Protein AF-A0A6M0BEM2-F1 (afdb_monomer)

Foldseek 3Di:
DDDDDDDPQPFDFDPDPDDDDPDDGDGDRDDPPDQDKDKDWDADVVPRDIDIDIDSDDDPVVVVVVVVVVCVVVVDDPVDDDDDDD

pLDDT: mean 71.78, std 17.03, range [31.23, 91.19]

Radius of gyration: 23.52 Å; Cα contacts (8 Å, |Δi|>4): 59; chains: 1; bounding box: 51×27×61 Å

Secondary structure (DSSP, 8-state):
----------EEE----SS--TT---EEE----PPP-EEEEEE-TTT--EEEEEES--SHHHHHHHHHHHHHHHT-BTTB------

Sequence (86 aa):
MQRGLGGFPTRYCIKTRYGRALGERPIAIVQHRYQWLYVYGFVQPKTGKTLWYLIPRVNTEWLNLVYKSFAKDVGISPKKSVVSRR

Structure (mmCIF, N/CA/C/O backbone):
data_AF-A0A6M0BEM2-F1
#
_entry.id   AF-A0A6M0BEM2-F1
#
loop_
_atom_site.group_PDB
_atom_site.id
_atom_site.type_symbol
_atom_site.label_atom_id
_atom_site.label_alt_id
_atom_site.label_comp_id
_atom_site.label_asym_id
_atom_site.label_entity_id
_atom_site.label_seq_id
_atom_site.pdbx_PDB_ins_code
_atom_site.Cartn_x
_atom_site.Cartn_y
_atom_site.Cartn_z
_atom_site.occupancy
_atom_site.B_iso_or_equiv
_atom_site.auth_seq_id
_atom_site.auth_comp_id
_atom_site.auth_asym_id
_atom_site.auth_atom_id
_atom_site.pdbx_PDB_model_num
ATOM 1 N N . MET A 1 1 ? 32.670 8.162 -7.537 1.00 32.47 1 MET A N 1
ATOM 2 C CA . MET A 1 1 ? 34.017 7.558 -7.599 1.00 32.47 1 MET A CA 1
ATOM 3 C C . MET A 1 1 ? 33.940 6.167 -6.994 1.00 32.47 1 MET A C 1
ATOM 5 O O . MET A 1 1 ? 33.498 6.071 -5.861 1.00 32.47 1 MET A O 1
ATOM 9 N N . GLN A 1 2 ? 34.364 5.155 -7.766 1.00 34.69 2 GLN A N 1
ATOM 10 C CA . GLN A 1 2 ? 34.556 3.741 -7.392 1.00 34.69 2 GLN A CA 1
ATOM 11 C C . GLN A 1 2 ? 33.269 2.946 -7.060 1.00 34.69 2 GLN A C 1
ATOM 13 O O . GLN A 1 2 ? 32.419 3.414 -6.326 1.00 34.69 2 GLN A O 1
ATOM 18 N N . ARG A 1 3 ? 33.033 1.728 -7.554 1.00 31.23 3 ARG A N 1
ATOM 19 C CA . ARG A 1 3 ? 33.889 0.748 -8.238 1.00 31.23 3 ARG A CA 1
ATOM 20 C C . ARG A 1 3 ? 32.986 -0.262 -8.959 1.00 31.23 3 ARG A C 1
ATOM 22 O O . ARG A 1 3 ? 31.861 -0.500 -8.532 1.00 31.23 3 ARG A O 1
ATOM 29 N N . GLY A 1 4 ? 33.485 -0.797 -10.068 1.00 40.81 4 GLY A N 1
ATOM 30 C CA . GLY A 1 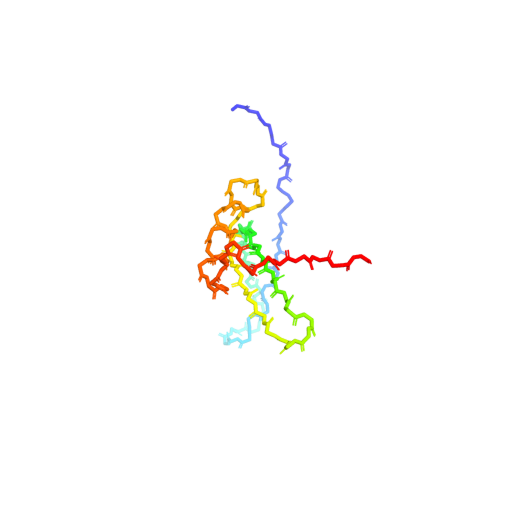4 ? 32.747 -1.687 -10.949 1.00 40.81 4 GLY A CA 1
ATOM 31 C C . GLY A 1 4 ? 32.362 -3.019 -10.316 1.00 40.81 4 GLY A C 1
ATOM 32 O O . GLY A 1 4 ? 33.055 -3.554 -9.456 1.00 40.81 4 GLY A O 1
ATOM 33 N N . LEU A 1 5 ? 31.274 -3.574 -10.832 1.00 38.78 5 LEU A N 1
ATOM 34 C CA . LEU A 1 5 ? 31.043 -5.007 -10.856 1.00 38.78 5 LEU A CA 1
ATOM 35 C C . LEU A 1 5 ? 30.852 -5.370 -12.325 1.00 38.78 5 LEU A C 1
ATOM 37 O O . LEU A 1 5 ? 30.036 -4.761 -13.019 1.00 38.78 5 LEU A O 1
ATOM 41 N N . GLY A 1 6 ? 31.712 -6.269 -12.804 1.00 35.38 6 GLY A N 1
ATOM 42 C CA . GLY A 1 6 ? 31.845 -6.640 -14.204 1.00 35.38 6 GLY A CA 1
ATOM 43 C C . GLY A 1 6 ? 30.497 -6.983 -14.823 1.00 35.38 6 GLY A C 1
ATOM 44 O O . GLY A 1 6 ? 29.789 -7.877 -14.362 1.00 35.38 6 GLY A O 1
ATOM 45 N N . GLY A 1 7 ? 30.148 -6.241 -15.872 1.00 36.50 7 GLY A N 1
ATOM 46 C CA . GLY A 1 7 ? 28.978 -6.516 -16.684 1.00 36.50 7 GLY A CA 1
ATOM 47 C C . GLY A 1 7 ? 29.182 -7.828 -17.425 1.00 36.50 7 GLY A C 1
ATOM 48 O O . GLY A 1 7 ? 29.848 -7.858 -18.456 1.00 36.50 7 GLY A O 1
ATOM 49 N N . PHE A 1 8 ? 28.604 -8.909 -16.907 1.00 44.06 8 PHE A N 1
ATOM 50 C CA . PHE A 1 8 ? 28.381 -10.115 -17.693 1.00 44.06 8 PHE A CA 1
ATOM 51 C C . PHE A 1 8 ? 27.542 -9.719 -18.918 1.00 44.06 8 PHE A C 1
ATOM 53 O O . PHE A 1 8 ? 26.422 -9.226 -18.739 1.00 44.06 8 PHE A O 1
ATOM 60 N N . PRO A 1 9 ? 28.045 -9.882 -20.158 1.00 42.09 9 PRO A N 1
ATOM 61 C CA . PRO A 1 9 ? 27.275 -9.544 -21.342 1.00 42.09 9 PRO A CA 1
ATOM 62 C C . PRO A 1 9 ? 26.131 -10.548 -21.453 1.00 42.09 9 PRO A C 1
ATOM 64 O O . PRO A 1 9 ? 26.301 -11.678 -21.908 1.00 42.09 9 PRO A O 1
ATOM 67 N N . THR A 1 10 ? 24.951 -10.138 -21.003 1.00 52.53 10 THR A N 1
ATOM 68 C CA . THR A 1 10 ? 23.716 -10.913 -21.079 1.00 52.53 10 THR A CA 1
ATOM 69 C C . THR A 1 10 ? 23.225 -10.885 -22.527 1.00 52.53 10 THR A C 1
ATOM 71 O O . THR A 1 10 ? 22.336 -10.129 -22.909 1.00 52.53 10 THR A O 1
ATOM 74 N N . ARG A 1 11 ? 23.880 -11.681 -23.382 1.00 47.97 11 ARG A N 1
ATOM 75 C CA . ARG A 1 11 ? 23.450 -11.928 -24.761 1.00 47.97 11 ARG A CA 1
ATOM 76 C C . ARG A 1 11 ? 22.174 -12.762 -24.712 1.00 47.97 11 ARG A C 1
ATOM 78 O O . ARG A 1 11 ? 22.236 -13.984 -24.616 1.00 47.97 11 ARG A O 1
ATOM 85 N N . TYR A 1 12 ? 21.017 -12.117 -24.776 1.00 54.66 12 TYR A N 1
ATOM 86 C CA . TYR A 1 12 ? 19.754 -12.820 -24.962 1.00 54.66 12 TYR A CA 1
ATOM 87 C C . TYR A 1 12 ? 19.434 -12.916 -26.457 1.00 54.66 12 TYR A C 1
ATOM 89 O O . TYR A 1 12 ? 19.437 -11.927 -27.190 1.00 54.66 12 TYR A O 1
ATOM 97 N N . CYS A 1 13 ? 19.168 -14.137 -26.918 1.00 50.28 13 CYS A N 1
ATOM 98 C CA . CYS A 1 13 ? 18.664 -14.402 -28.260 1.00 50.28 13 CYS A CA 1
ATOM 99 C C . CYS A 1 13 ? 17.156 -14.120 -28.268 1.00 50.28 13 CYS A C 1
ATOM 101 O O . CYS A 1 13 ? 16.384 -14.900 -27.709 1.00 50.28 13 CYS A O 1
ATOM 103 N N . ILE A 1 14 ? 16.720 -13.027 -28.899 1.00 56.94 14 ILE A N 1
ATOM 104 C CA . ILE A 1 14 ? 15.287 -12.786 -29.105 1.00 56.94 14 ILE A CA 1
ATOM 105 C C . ILE A 1 14 ? 14.797 -13.770 -30.173 1.00 56.94 14 ILE A C 1
ATOM 107 O O . ILE A 1 14 ? 15.287 -13.772 -31.302 1.00 56.94 14 ILE A O 1
ATOM 111 N N . LYS A 1 15 ? 13.817 -14.616 -29.836 1.00 56.94 15 LYS A N 1
ATOM 112 C CA . LYS A 1 15 ? 13.069 -15.394 -30.834 1.00 56.94 15 LYS A CA 1
ATOM 113 C C . LYS A 1 15 ? 11.973 -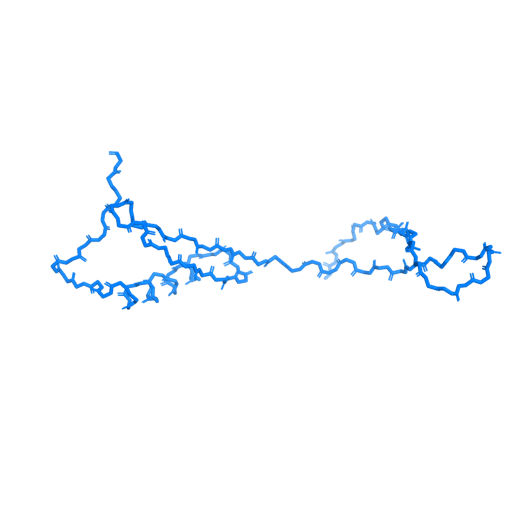14.510 -31.426 1.00 56.94 15 LYS A C 1
ATOM 115 O O . LYS A 1 15 ? 10.815 -14.600 -31.028 1.00 56.94 15 LYS A O 1
ATOM 120 N N . THR A 1 16 ? 12.331 -13.635 -32.359 1.00 53.97 16 THR A N 1
ATOM 121 C CA . THR A 1 16 ? 11.332 -12.857 -33.100 1.00 53.97 16 THR A CA 1
ATOM 122 C C . THR A 1 16 ? 10.637 -13.783 -34.094 1.00 53.97 16 THR A C 1
ATOM 124 O O . THR A 1 16 ? 11.269 -14.290 -35.018 1.00 53.97 16 THR A O 1
ATOM 127 N N . ARG A 1 17 ? 9.333 -14.024 -33.921 1.00 57.72 17 ARG A N 1
ATOM 128 C CA . ARG A 1 17 ? 8.505 -14.763 -34.888 1.00 57.72 17 ARG A CA 1
ATOM 129 C C . ARG A 1 17 ? 7.871 -13.779 -35.881 1.00 57.72 17 ARG A C 1
ATOM 131 O O . ARG A 1 17 ? 6.654 -13.670 -35.945 1.00 57.72 17 ARG A O 1
ATOM 138 N N . TYR A 1 18 ? 8.689 -13.021 -36.611 1.00 57.12 18 TYR A N 1
ATOM 139 C CA . TYR A 1 18 ? 8.197 -12.185 -37.709 1.00 57.12 18 TYR A CA 1
ATOM 140 C C . TYR A 1 18 ? 9.271 -11.996 -38.788 1.00 57.12 18 TYR A C 1
ATOM 142 O O . TYR A 1 18 ? 10.278 -11.329 -38.561 1.00 57.12 18 TYR A O 1
ATOM 150 N N . GLY A 1 19 ? 9.048 -12.643 -39.937 1.00 58.78 19 GLY A N 1
ATOM 151 C CA . GLY A 1 19 ? 9.579 -12.276 -41.254 1.00 58.78 19 GLY A CA 1
ATOM 152 C C . GLY A 1 19 ? 11.073 -11.961 -41.383 1.00 58.78 19 GLY A C 1
ATOM 153 O O . GLY A 1 19 ? 11.410 -10.907 -41.912 1.00 58.78 19 GLY A O 1
ATOM 154 N N . ARG A 1 20 ? 11.977 -12.854 -40.966 1.00 53.69 20 ARG A N 1
ATOM 155 C CA . ARG A 1 20 ? 13.379 -12.825 -41.428 1.00 53.69 20 ARG A CA 1
ATOM 156 C C . ARG A 1 20 ? 13.710 -14.100 -42.190 1.00 53.69 20 ARG A C 1
ATOM 158 O O . ARG A 1 20 ? 13.240 -15.174 -41.816 1.00 53.69 20 ARG A O 1
ATOM 165 N N . ALA A 1 21 ? 14.526 -13.964 -43.236 1.00 61.62 21 ALA A N 1
ATOM 166 C CA . ALA A 1 21 ? 15.125 -15.095 -43.935 1.00 61.62 21 ALA A CA 1
ATOM 167 C C . ALA A 1 21 ? 15.841 -16.006 -42.921 1.00 61.62 21 ALA A C 1
ATOM 169 O O . ALA A 1 21 ? 16.500 -15.518 -41.998 1.00 61.62 21 ALA A O 1
ATOM 170 N N . LEU A 1 22 ? 15.658 -17.323 -43.059 1.00 56.88 22 LEU A N 1
ATOM 171 C CA . LEU A 1 22 ? 16.284 -18.318 -42.189 1.00 56.88 22 LEU A CA 1
ATOM 172 C C . LEU A 1 22 ? 17.808 -18.105 -42.165 1.00 56.88 22 LEU A C 1
ATOM 174 O O . LEU A 1 22 ? 18.458 -18.285 -43.188 1.00 56.88 22 LEU A O 1
ATOM 178 N N . GLY A 1 23 ? 18.382 -17.775 -41.004 1.00 62.88 23 GLY A N 1
ATOM 179 C CA . GLY A 1 23 ? 19.835 -17.866 -40.804 1.00 62.88 23 GLY A CA 1
ATOM 180 C C . GLY A 1 23 ? 20.434 -16.878 -39.808 1.00 62.88 23 GLY A C 1
ATOM 181 O O . GLY A 1 23 ? 21.305 -17.259 -39.030 1.00 62.88 23 GLY A O 1
ATOM 182 N N . GLU A 1 24 ? 19.944 -15.640 -39.750 1.00 64.88 24 GLU A N 1
ATOM 183 C CA . GLU A 1 24 ? 20.557 -14.611 -38.899 1.00 64.88 24 GLU A CA 1
ATOM 184 C C . GLU A 1 24 ? 19.761 -14.387 -37.613 1.00 64.88 24 GLU A C 1
ATOM 186 O O . GLU A 1 24 ? 18.668 -13.816 -37.620 1.00 64.88 24 GLU A O 1
ATOM 191 N N . ARG A 1 25 ? 20.315 -14.840 -36.480 1.00 62.16 25 ARG A N 1
ATOM 192 C CA . ARG A 1 25 ? 19.756 -14.586 -35.145 1.00 62.16 25 ARG A CA 1
ATOM 193 C C . ARG A 1 25 ? 20.132 -13.167 -34.704 1.00 62.16 25 ARG A C 1
ATOM 195 O O . ARG A 1 25 ? 21.302 -12.946 -34.388 1.00 62.16 25 ARG A O 1
ATOM 202 N N . PRO A 1 26 ? 19.191 -12.206 -34.638 1.00 69.44 26 PRO A N 1
ATOM 203 C CA . PRO A 1 26 ? 19.500 -10.892 -34.096 1.00 69.44 26 PRO A CA 1
ATOM 204 C C . PRO A 1 26 ? 19.847 -11.017 -32.608 1.00 69.44 26 PRO A C 1
ATOM 206 O O . PRO A 1 26 ? 19.059 -11.520 -31.805 1.00 69.44 26 PRO A O 1
ATOM 209 N N . ILE A 1 27 ? 21.038 -10.549 -32.241 1.00 66.75 27 ILE A N 1
ATOM 210 C CA . ILE A 1 27 ? 21.453 -10.409 -30.845 1.00 66.75 27 ILE A CA 1
ATOM 211 C C . ILE A 1 27 ? 20.955 -9.045 -30.382 1.00 66.75 27 ILE A C 1
ATOM 213 O O . ILE A 1 27 ? 21.445 -8.016 -30.845 1.00 66.75 27 ILE A O 1
ATOM 217 N N . ALA A 1 28 ? 19.978 -9.028 -29.481 1.00 71.50 28 ALA A N 1
ATOM 218 C CA . ALA A 1 28 ? 19.556 -7.783 -28.865 1.00 71.50 28 ALA A CA 1
ATOM 219 C C . ALA A 1 28 ? 20.438 -7.478 -27.658 1.00 71.50 28 ALA A C 1
ATOM 221 O O . ALA A 1 28 ? 20.603 -8.304 -26.759 1.00 71.50 28 ALA A O 1
ATOM 222 N N . ILE A 1 29 ? 20.986 -6.266 -27.633 1.00 72.31 29 ILE A N 1
ATOM 223 C CA . ILE A 1 29 ? 21.655 -5.722 -26.456 1.00 72.31 29 ILE A CA 1
ATOM 224 C C . ILE A 1 29 ? 20.553 -5.170 -25.554 1.00 72.31 29 ILE A C 1
ATOM 226 O O . ILE A 1 29 ? 20.067 -4.060 -25.761 1.00 72.31 29 ILE A O 1
ATOM 230 N N . VAL A 1 30 ? 20.114 -5.966 -24.580 1.00 72.69 30 VAL A N 1
ATOM 231 C CA . VAL A 1 30 ? 19.092 -5.539 -23.621 1.00 72.69 30 VAL A CA 1
ATOM 232 C C . VAL A 1 30 ? 19.784 -4.966 -22.389 1.00 72.69 30 VAL A C 1
ATOM 234 O O . VAL A 1 30 ? 20.514 -5.665 -21.690 1.00 72.69 30 VAL A O 1
ATOM 237 N N . GLN A 1 31 ? 19.543 -3.690 -22.093 1.00 76.12 31 GLN A N 1
ATOM 238 C CA . GLN A 1 31 ? 19.936 -3.104 -20.814 1.00 76.12 31 GLN A CA 1
ATOM 239 C C . GLN A 1 31 ? 18.810 -3.308 -19.800 1.00 76.12 31 GLN A C 1
ATOM 241 O O . GLN A 1 31 ? 17.799 -2.610 -19.820 1.00 76.12 31 GLN A O 1
ATOM 246 N N . HIS A 1 32 ? 18.983 -4.274 -18.900 1.00 67.44 32 HIS A N 1
ATOM 247 C CA . HIS A 1 32 ? 18.033 -4.548 -17.823 1.00 67.44 32 HIS A CA 1
ATOM 248 C C . HIS A 1 32 ? 18.027 -3.391 -16.809 1.00 67.44 32 HIS A C 1
ATOM 250 O O . HIS A 1 32 ? 18.852 -3.338 -15.898 1.00 67.44 32 HIS A O 1
ATOM 256 N N . ARG A 1 33 ? 17.100 -2.440 -16.965 1.00 73.88 33 ARG A N 1
ATOM 257 C CA . ARG A 1 33 ?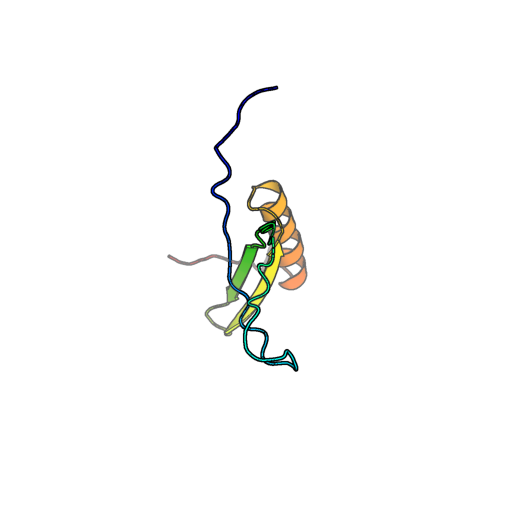 16.846 -1.353 -16.004 1.00 73.88 33 ARG A CA 1
ATOM 258 C C . ARG A 1 33 ? 15.536 -1.633 -15.271 1.00 73.88 33 ARG A C 1
ATOM 260 O O . ARG A 1 33 ? 14.535 -0.962 -15.494 1.00 73.88 33 ARG A O 1
ATOM 267 N N . TYR A 1 34 ? 15.538 -2.660 -14.425 1.00 66.00 34 TYR A N 1
ATOM 268 C CA . TYR A 1 34 ? 14.370 -2.989 -13.611 1.00 66.00 34 TYR A CA 1
ATOM 269 C C . TYR A 1 34 ? 14.183 -1.942 -12.513 1.00 66.00 34 TYR A C 1
ATOM 271 O O . TYR A 1 34 ? 15.075 -1.721 -11.694 1.00 66.00 34 TYR A O 1
ATOM 279 N N . GLN A 1 35 ? 13.015 -1.303 -12.507 1.00 73.38 35 GLN A N 1
ATOM 280 C CA . GLN A 1 35 ? 12.541 -0.524 -11.371 1.00 73.38 35 GLN A CA 1
ATOM 281 C C . GLN A 1 35 ? 11.522 -1.368 -10.610 1.00 73.38 35 GLN A C 1
ATOM 283 O O . GLN A 1 35 ? 10.599 -1.922 -11.205 1.00 73.38 35 GLN A O 1
ATOM 288 N N . TRP A 1 36 ? 11.716 -1.491 -9.301 1.00 83.12 36 TRP A N 1
ATOM 289 C CA . TRP A 1 36 ? 10.822 -2.248 -8.434 1.00 83.12 36 TRP A CA 1
ATOM 290 C C . TRP A 1 36 ? 9.621 -1.387 -8.051 1.00 83.12 36 TRP A C 1
ATOM 292 O O . TRP A 1 36 ? 9.789 -0.260 -7.587 1.00 83.12 36 TRP A O 1
ATOM 302 N N . LEU A 1 37 ? 8.419 -1.932 -8.232 1.00 88.38 37 LEU A N 1
ATOM 303 C CA . LEU A 1 37 ? 7.171 -1.343 -7.762 1.00 88.38 37 LEU A CA 1
ATOM 304 C C . LEU A 1 37 ? 6.585 -2.255 -6.686 1.00 88.38 37 LEU A C 1
ATOM 306 O O . LEU A 1 37 ? 6.410 -3.451 -6.909 1.00 88.38 37 LEU A O 1
ATOM 310 N N . TYR A 1 38 ? 6.299 -1.688 -5.522 1.00 87.31 38 TYR A N 1
ATOM 311 C CA . TYR A 1 38 ? 5.758 -2.409 -4.380 1.00 87.31 38 TYR A CA 1
ATOM 312 C C . TYR A 1 38 ? 4.246 -2.241 -4.316 1.00 87.31 38 TYR A C 1
ATOM 314 O O . TYR A 1 38 ? 3.722 -1.154 -4.567 1.00 87.31 38 TYR A O 1
ATOM 322 N N . VAL A 1 39 ? 3.556 -3.317 -3.946 1.00 90.75 39 VAL A N 1
ATOM 323 C CA . VAL A 1 39 ? 2.106 -3.329 -3.752 1.00 90.75 39 VAL A CA 1
ATOM 324 C C . VAL A 1 39 ? 1.812 -3.543 -2.272 1.00 90.75 39 VAL A C 1
ATOM 326 O O . VAL A 1 39 ? 2.263 -4.524 -1.686 1.00 90.75 39 VAL A O 1
ATOM 329 N N . TYR A 1 40 ? 1.037 -2.644 -1.675 1.00 89.62 40 TYR A N 1
ATOM 330 C CA . TYR A 1 40 ? 0.512 -2.787 -0.319 1.00 89.62 40 TYR A CA 1
AT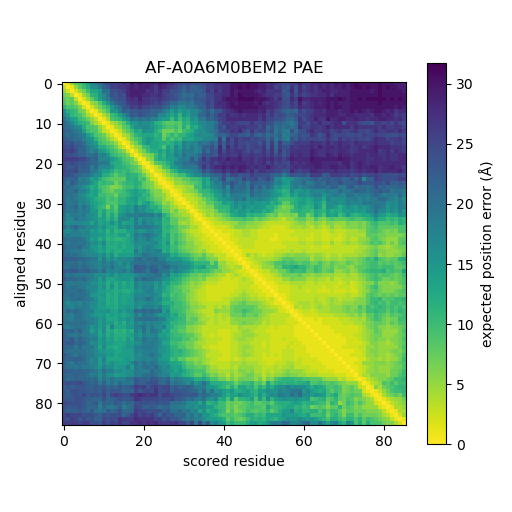OM 331 C C . TYR A 1 40 ? -0.969 -3.131 -0.385 1.00 89.62 40 TYR A C 1
ATOM 333 O O . TYR A 1 40 ? -1.740 -2.391 -0.990 1.00 89.62 40 TYR A O 1
ATOM 341 N N . GLY A 1 41 ? -1.360 -4.243 0.236 1.00 89.88 41 GLY A N 1
ATOM 342 C CA . GLY A 1 41 ? -2.747 -4.694 0.315 1.00 89.88 41 GLY A CA 1
ATOM 343 C C . GLY A 1 41 ? -3.256 -4.667 1.753 1.00 89.88 41 GLY A C 1
ATOM 344 O O . GLY A 1 41 ? -2.691 -5.329 2.620 1.00 89.88 41 GLY A O 1
ATOM 345 N N . PHE A 1 42 ? -4.337 -3.933 2.002 1.00 88.00 42 PHE A N 1
ATOM 346 C CA . PHE A 1 42 ? -5.071 -3.964 3.267 1.00 88.00 42 PHE A CA 1
ATOM 347 C C . PHE A 1 42 ? -6.387 -4.698 3.066 1.00 88.00 42 PHE A C 1
ATOM 349 O O . PHE A 1 42 ? -7.122 -4.399 2.129 1.00 88.00 42 PHE A O 1
ATOM 356 N N . VAL A 1 43 ? -6.705 -5.637 3.956 1.00 86.81 43 VAL A N 1
ATOM 357 C CA . VAL A 1 43 ? -7.909 -6.471 3.861 1.00 86.81 43 VAL A CA 1
ATOM 358 C C . VAL A 1 43 ? -8.732 -6.323 5.132 1.00 86.81 43 VAL A C 1
A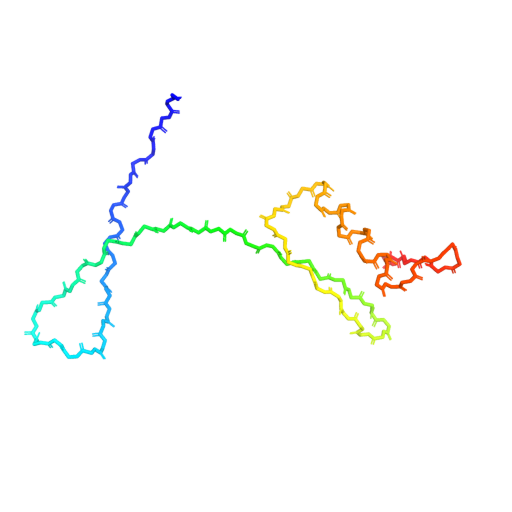TOM 360 O O . VAL A 1 43 ? -8.192 -6.372 6.234 1.00 86.81 43 VAL A O 1
ATOM 363 N N . GLN A 1 44 ? -10.048 -6.169 4.987 1.00 83.94 44 GLN A N 1
ATOM 364 C CA . GLN A 1 44 ? -11.007 -6.266 6.082 1.00 83.94 44 GLN A CA 1
ATOM 365 C C . GLN A 1 44 ? -11.537 -7.707 6.160 1.00 83.94 44 GLN A C 1
ATOM 367 O O . GLN A 1 44 ? -12.424 -8.058 5.378 1.00 83.94 44 GLN A O 1
ATOM 372 N N . PRO A 1 45 ? -11.089 -8.542 7.119 1.00 80.50 45 PRO A N 1
ATOM 373 C CA . PRO A 1 45 ? -11.378 -9.980 7.098 1.00 80.50 45 PRO A CA 1
ATOM 374 C C . PRO A 1 45 ? -12.871 -10.308 7.185 1.00 80.50 45 PRO A C 1
ATOM 376 O O . PRO A 1 45 ? -13.344 -11.241 6.553 1.00 80.50 45 PRO A O 1
ATOM 379 N N . LYS A 1 46 ? -13.637 -9.506 7.937 1.00 81.00 46 LYS A N 1
ATOM 380 C CA . LYS A 1 46 ? -15.076 -9.734 8.150 1.00 81.00 46 LYS A CA 1
ATOM 381 C C . LYS A 1 46 ? -15.957 -9.391 6.949 1.00 81.00 46 LYS A C 1
ATOM 383 O O . LYS A 1 46 ? -17.091 -9.842 6.891 1.00 81.00 46 LYS A O 1
ATOM 388 N N . THR A 1 47 ? -15.487 -8.537 6.044 1.00 81.19 47 THR A N 1
ATOM 389 C CA . THR A 1 47 ? -16.309 -7.996 4.944 1.00 81.19 47 THR A CA 1
ATOM 390 C C . THR A 1 47 ? -15.686 -8.278 3.578 1.00 81.19 47 THR A C 1
ATOM 392 O O . THR A 1 47 ? -16.314 -8.022 2.561 1.00 81.19 47 THR A O 1
ATOM 395 N N . GLY A 1 48 ? -14.447 -8.775 3.530 1.00 80.62 48 GLY A N 1
ATOM 396 C CA . GLY A 1 48 ? -13.725 -9.064 2.289 1.00 80.62 48 GLY A CA 1
ATOM 397 C C . GLY A 1 48 ? -13.290 -7.823 1.504 1.00 80.62 48 GLY A C 1
ATOM 398 O O . GLY A 1 48 ? -12.766 -7.954 0.405 1.00 80.62 48 GLY A O 1
ATOM 399 N N . LYS A 1 49 ? -13.484 -6.611 2.040 1.00 84.00 49 LYS A N 1
ATOM 400 C CA . LYS A 1 49 ? -13.068 -5.371 1.371 1.00 84.00 49 LYS A CA 1
ATOM 401 C C . LYS A 1 49 ? -11.548 -5.266 1.362 1.00 84.00 49 LYS A C 1
ATOM 403 O O . LYS A 1 49 ? -10.921 -5.418 2.410 1.00 84.00 49 LYS A O 1
ATOM 408 N N . THR A 1 50 ? -10.977 -4.966 0.199 1.00 86.25 50 THR A N 1
ATOM 409 C CA . THR A 1 50 ? -9.528 -4.833 0.010 1.00 86.25 50 THR A CA 1
ATOM 410 C C . THR A 1 50 ? -9.163 -3.478 -0.576 1.00 86.25 50 THR A C 1
ATOM 412 O O . THR A 1 50 ? -9.798 -3.039 -1.533 1.00 86.25 50 THR A O 1
ATOM 415 N N . LEU A 1 51 ? -8.117 -2.853 -0.044 1.00 87.62 51 LEU A N 1
ATOM 416 C CA . LEU A 1 51 ? -7.510 -1.636 -0.576 1.00 87.62 51 LEU A CA 1
ATOM 417 C C . LEU A 1 51 ? -6.080 -1.935 -1.016 1.00 87.62 51 LEU A C 1
ATOM 419 O O . LEU A 1 51 ? -5.338 -2.590 -0.285 1.00 87.62 51 LEU A O 1
ATOM 423 N N . TRP A 1 52 ? -5.706 -1.440 -2.192 1.00 89.75 52 TRP A N 1
ATOM 424 C CA . TRP A 1 52 ? -4.412 -1.700 -2.816 1.00 89.75 52 TRP A CA 1
ATOM 425 C C . TRP A 1 52 ? -3.699 -0.385 -3.123 1.00 89.75 52 TRP A C 1
ATOM 427 O O . TRP A 1 52 ? -4.299 0.523 -3.693 1.00 89.75 52 TRP A O 1
ATOM 437 N N . TYR A 1 53 ? -2.413 -0.300 -2.786 1.00 89.50 53 TYR A N 1
ATOM 438 C CA . TYR A 1 53 ? -1.575 0.871 -3.043 1.00 89.50 53 TYR A CA 1
ATOM 439 C C . TYR A 1 53 ? -0.297 0.471 -3.777 1.00 89.50 53 TYR A C 1
ATOM 441 O O . TYR A 1 53 ? 0.364 -0.494 -3.396 1.00 89.50 53 TYR A O 1
ATOM 449 N N . LEU A 1 54 ? 0.059 1.234 -4.812 1.00 90.44 54 LEU A N 1
ATOM 450 C CA . LEU A 1 54 ? 1.280 1.061 -5.600 1.00 90.44 54 LEU A CA 1
ATOM 451 C C . LEU A 1 54 ? 2.310 2.110 -5.185 1.00 90.44 54 LEU A C 1
ATOM 453 O O . LEU A 1 54 ? 2.016 3.304 -5.200 1.00 90.44 54 LEU A O 1
ATOM 457 N N . ILE A 1 55 ? 3.512 1.672 -4.811 1.00 88.44 55 ILE A N 1
ATOM 458 C CA . ILE A 1 55 ? 4.531 2.544 -4.222 1.00 88.44 55 ILE A CA 1
ATOM 459 C C . ILE A 1 55 ? 5.907 2.222 -4.805 1.00 88.44 55 ILE A C 1
ATOM 461 O O . ILE A 1 55 ? 6.299 1.056 -4.853 1.00 88.44 55 ILE A O 1
ATOM 465 N N . PRO A 1 56 ? 6.697 3.231 -5.198 1.00 85.25 56 PRO A N 1
ATOM 466 C CA . PRO A 1 56 ? 8.020 3.002 -5.776 1.00 85.25 56 PRO A CA 1
ATOM 467 C C . PRO A 1 56 ? 9.083 2.568 -4.753 1.00 85.25 56 PRO A C 1
ATOM 469 O O . PRO A 1 56 ? 10.168 2.140 -5.142 1.00 85.25 56 PRO A O 1
ATOM 472 N N . ARG A 1 57 ? 8.843 2.734 -3.443 1.00 84.94 57 ARG A N 1
ATOM 473 C CA . ARG A 1 57 ? 9.838 2.490 -2.384 1.00 84.94 57 ARG A CA 1
ATOM 474 C C . ARG A 1 57 ? 9.192 1.991 -1.094 1.00 84.94 57 ARG A C 1
ATOM 476 O O . ARG A 1 57 ? 8.117 2.447 -0.722 1.00 84.94 57 ARG A O 1
ATOM 483 N N . VAL A 1 58 ? 9.913 1.133 -0.376 1.00 84.31 58 VAL A N 1
ATOM 484 C CA . VAL A 1 58 ? 9.557 0.671 0.973 1.00 84.31 58 VAL A CA 1
ATOM 485 C C . VAL A 1 58 ? 10.391 1.445 1.988 1.00 84.31 58 VAL A C 1
ATOM 487 O O . VAL A 1 58 ? 11.564 1.147 2.196 1.00 84.31 58 VAL A O 1
ATOM 490 N N . ASN A 1 59 ? 9.808 2.479 2.590 1.00 88.06 59 ASN A N 1
ATOM 491 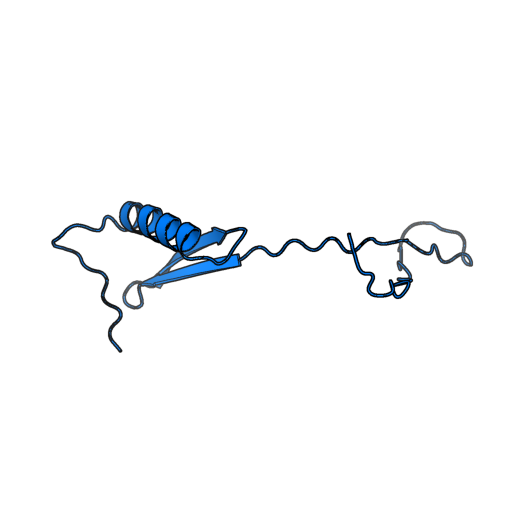C CA . ASN A 1 59 ? 10.377 3.177 3.742 1.00 88.06 59 ASN A CA 1
ATOM 492 C C . ASN A 1 59 ? 9.249 3.687 4.659 1.00 88.06 59 ASN A C 1
ATOM 494 O O . ASN A 1 59 ? 8.071 3.640 4.295 1.00 88.06 59 ASN A O 1
ATOM 498 N N . THR A 1 60 ? 9.612 4.189 5.839 1.00 89.12 60 THR A N 1
ATOM 499 C CA . THR A 1 60 ? 8.646 4.684 6.832 1.00 89.12 60 THR A CA 1
ATOM 500 C C . THR A 1 60 ? 7.840 5.886 6.329 1.00 89.12 60 THR A C 1
ATOM 502 O O . THR A 1 60 ? 6.644 5.965 6.588 1.00 89.12 60 THR A O 1
ATOM 505 N N . GLU A 1 61 ? 8.452 6.791 5.561 1.00 89.94 61 GLU A N 1
ATOM 506 C CA . GLU A 1 61 ? 7.788 7.981 5.001 1.00 89.94 61 GLU A CA 1
ATOM 507 C C . GLU A 1 61 ? 6.652 7.614 4.03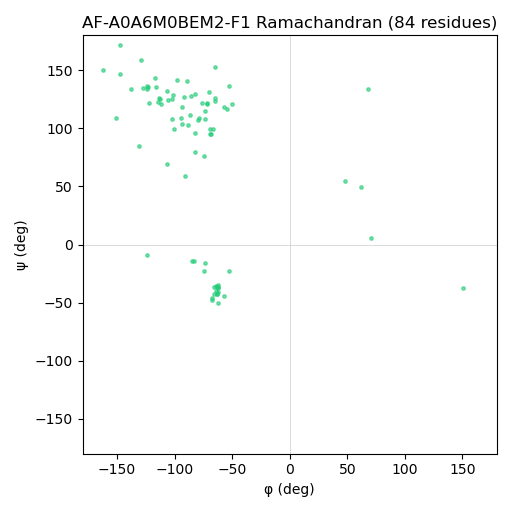4 1.00 89.94 61 GLU A C 1
ATOM 509 O O . GLU A 1 61 ? 5.518 8.074 4.178 1.00 89.94 61 GLU A O 1
ATOM 514 N N . TRP A 1 62 ? 6.934 6.730 3.076 1.00 89.50 62 TRP A N 1
ATOM 515 C CA . TRP A 1 62 ? 5.956 6.223 2.117 1.00 89.50 62 TRP A CA 1
ATOM 516 C C . TRP A 1 62 ? 4.862 5.425 2.817 1.00 89.50 62 TRP A C 1
ATOM 518 O O . TRP A 1 62 ? 3.688 5.590 2.493 1.00 89.50 62 TRP A O 1
ATOM 528 N N . LEU A 1 63 ? 5.220 4.616 3.816 1.00 89.12 63 LEU A N 1
ATOM 529 C CA . LEU A 1 63 ? 4.240 3.872 4.601 1.00 89.12 63 LEU A CA 1
ATOM 530 C C . LEU A 1 63 ? 3.302 4.809 5.381 1.00 89.12 63 LEU A C 1
ATOM 532 O O . LEU A 1 63 ? 2.090 4.611 5.380 1.00 89.12 63 LEU A O 1
ATOM 536 N N . ASN A 1 64 ? 3.831 5.873 5.988 1.00 90.88 64 ASN A N 1
ATOM 537 C CA . ASN A 1 64 ? 3.020 6.884 6.669 1.00 90.88 64 ASN A CA 1
ATOM 538 C C . ASN A 1 64 ? 2.070 7.605 5.705 1.00 90.88 64 ASN A C 1
ATOM 540 O O . ASN A 1 64 ? 0.930 7.906 6.065 1.00 90.88 64 ASN A O 1
ATOM 544 N N . LEU A 1 65 ? 2.514 7.869 4.474 1.00 91.19 65 LEU A N 1
ATOM 545 C CA . LEU A 1 65 ? 1.666 8.449 3.435 1.00 91.19 65 LEU A CA 1
ATOM 546 C C . LEU A 1 65 ? 0.505 7.512 3.077 1.00 91.19 65 LEU A C 1
ATOM 548 O O . LEU A 1 65 ? -0.638 7.964 3.006 1.00 91.19 65 LEU A O 1
ATOM 552 N N . VAL A 1 66 ? 0.775 6.213 2.949 1.00 90.94 66 VAL A N 1
ATOM 553 C CA . VAL A 1 66 ? -0.253 5.188 2.714 1.00 90.94 66 VAL A CA 1
ATOM 554 C C . VAL A 1 66 ? -1.235 5.107 3.871 1.00 90.94 66 VAL A C 1
ATOM 556 O O . VAL A 1 66 ? -2.433 5.003 3.646 1.00 90.94 66 VAL A O 1
ATOM 559 N N . TYR A 1 67 ? -0.772 5.194 5.119 1.00 89.12 67 TYR A N 1
ATOM 560 C CA . TYR A 1 67 ? -1.687 5.211 6.259 1.00 89.12 67 TYR A CA 1
ATOM 561 C C . TYR A 1 67 ? -2.593 6.440 6.259 1.00 89.12 67 TYR A C 1
ATOM 563 O O . TYR A 1 67 ? -3.769 6.329 6.603 1.00 89.12 67 TYR A O 1
ATOM 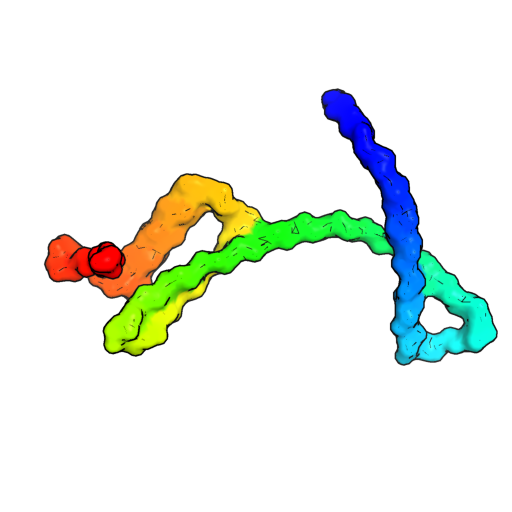571 N N . LYS A 1 68 ? -2.092 7.600 5.820 1.00 89.06 68 LYS A N 1
ATOM 572 C CA . LYS A 1 68 ? -2.918 8.805 5.661 1.00 89.06 68 LYS A CA 1
ATOM 573 C C . LYS A 1 68 ? -3.971 8.636 4.565 1.00 89.06 68 LYS A C 1
ATOM 575 O O . LYS A 1 68 ? -5.104 9.061 4.776 1.00 89.06 68 LYS A O 1
ATOM 580 N N . SER A 1 69 ? -3.630 8.039 3.419 1.00 88.94 69 SER A N 1
ATOM 581 C CA . SER A 1 69 ? -4.620 7.755 2.367 1.00 88.94 69 SER A CA 1
ATOM 582 C C . SER A 1 69 ? -5.625 6.702 2.826 1.00 88.94 69 SER A C 1
ATOM 584 O O . SER A 1 69 ? -6.827 6.930 2.759 1.00 88.94 69 SER A O 1
ATOM 586 N N . PHE A 1 70 ? -5.142 5.621 3.431 1.00 88.44 70 PHE A N 1
ATOM 587 C CA . PHE A 1 70 ? -5.967 4.557 3.993 1.00 88.44 70 PHE A CA 1
ATOM 588 C C . PHE A 1 70 ? -6.966 5.070 5.035 1.00 88.44 70 PHE A C 1
ATOM 590 O O . PHE A 1 70 ? -8.140 4.708 5.001 1.00 88.44 70 PHE A O 1
ATOM 597 N N . ALA A 1 71 ? -6.538 5.949 5.945 1.00 87.06 71 ALA A N 1
ATOM 598 C CA . ALA A 1 71 ? -7.422 6.523 6.953 1.00 87.06 71 ALA A CA 1
ATOM 599 C C . ALA A 1 71 ? -8.562 7.350 6.339 1.00 87.06 71 ALA A C 1
ATOM 601 O O . ALA A 1 71 ? -9.685 7.300 6.851 1.00 87.06 71 ALA A O 1
ATOM 602 N N . LYS A 1 72 ? -8.293 8.067 5.237 1.00 86.19 72 LYS A N 1
ATOM 603 C CA . LYS A 1 72 ? -9.315 8.795 4.471 1.00 86.19 72 LYS A CA 1
ATOM 604 C C . LYS A 1 72 ? -10.284 7.830 3.789 1.00 86.19 72 LYS A C 1
ATOM 606 O O . LYS A 1 72 ? -11.489 7.991 3.949 1.00 86.19 72 LYS A O 1
ATOM 611 N N . ASP A 1 73 ? -9.767 6.804 3.117 1.00 85.25 73 ASP A N 1
ATOM 612 C CA . ASP A 1 73 ? -10.571 5.844 2.346 1.00 85.25 73 ASP A CA 1
ATOM 613 C C . ASP A 1 73 ? -11.489 4.992 3.243 1.00 85.25 73 ASP A C 1
ATOM 615 O O . ASP A 1 73 ? -12.626 4.682 2.890 1.00 85.25 73 ASP A O 1
ATOM 619 N N . VAL A 1 74 ? -11.018 4.629 4.440 1.00 83.06 74 VAL A N 1
ATOM 620 C CA . VAL A 1 74 ? -11.784 3.831 5.416 1.00 83.06 74 VAL A CA 1
ATOM 621 C C . VAL A 1 74 ? -12.713 4.694 6.287 1.00 83.06 74 VAL A C 1
ATOM 623 O O . VAL A 1 74 ? -13.614 4.161 6.957 1.00 83.06 74 VAL A O 1
ATOM 626 N N . GLY A 1 75 ? -12.515 6.017 6.278 1.00 80.88 75 GLY A N 1
ATOM 627 C CA . GLY A 1 75 ? -13.217 6.957 7.149 1.00 80.88 75 GLY A CA 1
ATOM 628 C C . GLY A 1 75 ? -12.921 6.680 8.622 1.00 80.88 75 GLY A C 1
ATOM 629 O O . GLY A 1 75 ? -13.842 6.506 9.424 1.00 80.88 75 GLY A O 1
ATOM 630 N N . ILE A 1 76 ? -11.638 6.543 8.970 1.00 76.62 76 ILE A N 1
ATOM 631 C CA . ILE A 1 76 ? -11.221 6.317 10.358 1.00 76.62 76 ILE A CA 1
ATOM 632 C C . ILE A 1 76 ? -11.590 7.555 11.183 1.00 76.62 76 ILE A C 1
ATOM 634 O O . ILE A 1 76 ? -11.228 8.682 10.859 1.00 76.62 76 ILE A O 1
ATOM 638 N N . SER A 1 77 ? -12.327 7.325 12.262 1.00 68.81 77 SER A N 1
ATOM 639 C CA . SER A 1 77 ? -12.784 8.327 13.226 1.00 68.81 77 SER A CA 1
ATOM 640 C C . SER A 1 77 ? -12.405 7.827 14.624 1.00 68.81 77 SER A C 1
ATOM 642 O O . SER A 1 77 ? -12.242 6.614 14.779 1.00 68.81 77 SER A O 1
ATOM 644 N N . PRO A 1 78 ? -12.304 8.671 15.668 1.00 66.81 78 PRO A N 1
ATOM 645 C CA . PRO A 1 78 ? -11.992 8.210 17.028 1.00 66.81 78 PRO A CA 1
ATOM 646 C C . PRO A 1 78 ? -12.903 7.079 17.542 1.00 66.81 78 PRO A C 1
ATOM 648 O O . PRO A 1 78 ? -12.504 6.307 18.404 1.00 66.81 78 PRO A O 1
ATOM 651 N N . LYS A 1 79 ? -14.112 6.937 16.978 1.00 68.00 79 LYS A N 1
ATOM 652 C CA . LYS A 1 79 ? -15.059 5.847 17.276 1.00 68.00 79 LYS A CA 1
ATOM 653 C C . LYS A 1 79 ? -14.813 4.540 16.504 1.00 68.00 79 LYS A C 1
ATOM 655 O O . LYS A 1 79 ? -15.407 3.522 16.842 1.00 68.00 79 LYS A O 1
ATOM 660 N N . LYS A 1 80 ? -13.992 4.548 15.451 1.00 66.25 80 LYS A N 1
ATOM 661 C CA . LYS A 1 80 ? -13.785 3.423 14.527 1.00 66.25 80 LYS A CA 1
ATOM 662 C C . LYS A 1 80 ? -12.289 3.179 14.336 1.00 66.25 80 LYS A C 1
ATOM 664 O O . LYS A 1 80 ? -11.691 3.672 13.382 1.00 66.25 80 LYS A O 1
ATOM 669 N N . SER A 1 81 ? -11.695 2.416 15.251 1.00 66.94 81 SER A N 1
ATOM 670 C CA . SER A 1 81 ? -10.305 1.966 15.155 1.00 66.94 81 SER A CA 1
ATOM 671 C C . SER A 1 81 ? -10.208 0.630 14.413 1.00 66.94 81 SER A C 1
ATOM 673 O O . SER A 1 81 ? -11.042 -0.264 14.570 1.00 66.94 81 SER A O 1
ATOM 675 N N . VAL A 1 82 ? -9.180 0.492 13.574 1.00 69.56 82 VAL A N 1
ATOM 676 C CA . VAL A 1 82 ? -8.842 -0.775 12.918 1.00 69.56 82 VAL A CA 1
ATOM 677 C C . VAL A 1 82 ? -7.796 -1.466 13.784 1.00 69.56 82 VAL A C 1
ATOM 679 O O . VAL A 1 82 ? -6.660 -1.012 13.864 1.00 69.56 82 VAL A O 1
ATOM 682 N N . VAL A 1 83 ? -8.187 -2.551 14.453 1.00 73.50 83 VAL A N 1
ATOM 683 C CA . VAL A 1 83 ? -7.281 -3.379 15.257 1.00 73.50 83 VAL A CA 1
ATOM 684 C C . VAL A 1 83 ? -7.129 -4.728 14.572 1.00 73.50 83 VAL A C 1
ATOM 686 O O . VAL A 1 83 ? -8.110 -5.448 14.379 1.00 73.50 83 VAL A O 1
ATOM 689 N N . SER A 1 84 ? -5.894 -5.081 14.222 1.00 62.78 84 SER A N 1
ATOM 690 C CA . SER A 1 84 ? -5.562 -6.452 13.843 1.00 62.78 84 SER A CA 1
ATOM 691 C C . SER A 1 84 ? -5.550 -7.298 15.112 1.00 62.78 84 SER A C 1
ATOM 693 O O . SER A 1 84 ? -4.668 -7.139 15.955 1.00 62.78 84 SER A O 1
ATOM 695 N N . ARG A 1 85 ? -6.550 -8.164 15.289 1.00 63.66 85 ARG A N 1
ATOM 696 C CA . ARG A 1 85 ? -6.566 -9.136 16.388 1.00 63.66 85 ARG A CA 1
ATOM 697 C C . ARG A 1 85 ? -5.590 -10.264 16.024 1.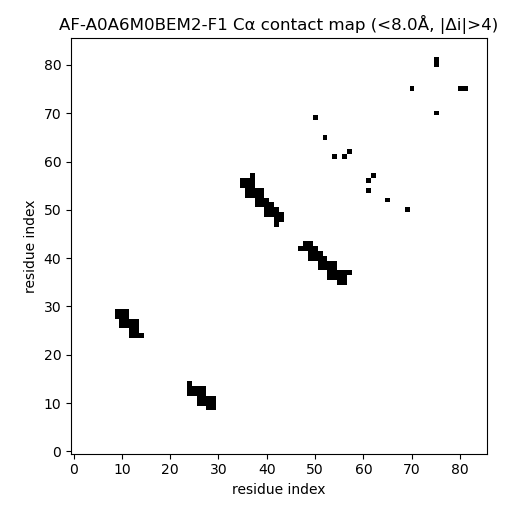00 63.66 85 ARG A C 1
ATOM 699 O O . ARG A 1 85 ? -5.722 -10.824 14.939 1.00 63.66 85 ARG A O 1
ATOM 706 N N . ARG A 1 86 ? -4.589 -10.500 16.877 1.00 57.47 86 ARG A N 1
ATOM 707 C CA . ARG A 1 86 ? -3.692 -11.664 16.794 1.00 57.47 86 ARG A CA 1
ATOM 708 C C . ARG A 1 86 ? -4.370 -12.903 17.356 1.00 57.47 86 ARG A C 1
ATOM 710 O O . ARG A 1 86 ? -5.231 -12.723 18.248 1.00 57.47 86 ARG A O 1
#

Mean predicted aligned error: 13.86 Å

Nearest PDB structures (foldseek):
  1ihr-assembly1_A  TM=2.628E-01  e=3.469E+00  Escherichia coli
  4v70-assembly1_BX  TM=2.988E-01  e=6.325E+00  Escherichia coli K-12
  4v77-assembly1_BX  TM=3.251E-01  e=8.261E+00  Escherichia coli K-12
  7old-assembly1_SV  TM=2.138E-01  e=2.839E+00  Thermochaetoides thermophila DSM 1495

Solvent-accessible surface area (backbone atoms only — not comparable to full-atom values): 6124 Å² total; per-residue (Å²): 133,90,79,90,74,86,79,74,83,67,78,47,76,62,86,76,93,68,95,68,76,93,82,76,79,59,74,48,90,68,80,88,77,84,78,69,73,43,77,48,77,48,73,40,87,93,76,71,50,70,48,79,45,83,38,77,62,94,48,72,69,55,50,52,50,49,51,55,53,49,37,62,78,72,61,59,46,99,91,49,78,90,74,87,82,129